Protein AF-A0A7C5S0D9-F1 (afdb_monomer)

Solvent-accessible surface area (backbone atoms only — not comparable to full-atom values): 4579 Å² total; per-residue (Å²): 136,90,85,86,86,92,84,77,69,87,90,76,47,63,47,61,52,55,40,50,51,49,52,51,42,38,74,70,74,43,91,74,85,87,80,76,87,56,95,80,59,56,40,56,21,88,77,40,94,78,68,47,63,68,87,49,74,64,56,59,53,55,70,68,58,80,124

Secondary structure (DSSP, 8-state):
---------TTSSHHHHHHHHHHHHHHTT--------STT--TTGGGSTTSPPPPPHHHHHHHT---

Radius of gyration: 13.67 Å; Cα contacts (8 Å, |Δi|>4): 43; chains: 1; bounding box: 29×29×40 Å

Sequence (67 aa):
MESIAFYGKGGIGKSFISANIS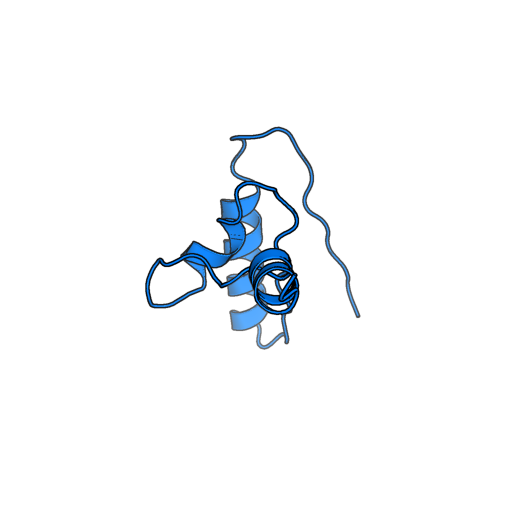YYLAKKKRRVLHIGCDPKHDSTILLLKENKPAMTVLDVIGDNITV

Foldseek 3Di:
DDDDDFDDDPPPCSLVVQQVVQVVCVVVVDDDDDDDPDPVQQSCLVVDPPSDRDQDPCNVVVVVPPD

Mean predicted aligned error: 5.01 Å

pLDDT: mean 89.48, std 11.0, range [49.31, 97.62]

Structure (mmCIF, N/CA/C/O backbone):
data_AF-A0A7C5S0D9-F1
#
_entry.id   AF-A0A7C5S0D9-F1
#
loop_
_atom_site.group_PDB
_atom_site.id
_atom_site.type_symbol
_atom_site.label_atom_id
_atom_site.label_alt_id
_atom_site.label_comp_id
_atom_site.label_asym_id
_atom_site.label_entity_id
_atom_site.label_seq_id
_atom_site.pdbx_PDB_ins_code
_atom_site.Cartn_x
_atom_site.Cartn_y
_atom_site.Cartn_z
_atom_site.occupancy
_atom_site.B_iso_or_equiv
_atom_site.auth_seq_id
_atom_site.a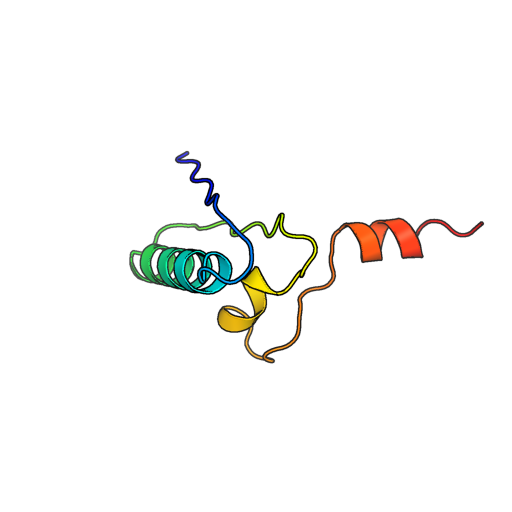uth_comp_id
_atom_site.auth_asym_id
_atom_site.auth_atom_id
_atom_site.pdbx_PDB_model_num
ATOM 1 N N . MET A 1 1 ? -18.363 11.295 -1.174 1.00 79.12 1 MET A N 1
ATOM 2 C CA . MET A 1 1 ? -17.200 10.384 -1.143 1.00 79.12 1 MET A CA 1
ATOM 3 C C . MET A 1 1 ? -15.963 11.252 -1.217 1.00 79.12 1 MET A C 1
ATOM 5 O O . MET A 1 1 ? -15.869 12.048 -2.140 1.00 79.12 1 MET A O 1
ATOM 9 N N . GLU A 1 2 ? -15.097 11.188 -0.211 1.00 93.12 2 GLU A N 1
ATOM 10 C CA . GLU A 1 2 ? -13.865 11.985 -0.169 1.00 93.12 2 GLU A CA 1
ATOM 11 C C . GLU A 1 2 ? -12.766 11.255 -0.948 1.00 93.12 2 GLU A C 1
ATOM 13 O O . GLU A 1 2 ? -12.627 10.039 -0.814 1.00 93.12 2 GLU A O 1
ATOM 18 N N . SER A 1 3 ? -12.011 11.989 -1.768 1.00 95.19 3 SER A N 1
ATOM 19 C CA . SER A 1 3 ? -10.889 11.458 -2.549 1.00 95.19 3 SER A CA 1
ATOM 20 C C . SER A 1 3 ? -9.617 12.192 -2.149 1.00 95.19 3 SER A C 1
ATOM 22 O O . SER A 1 3 ? -9.576 13.419 -2.189 1.00 95.19 3 SER A O 1
ATOM 24 N N . ILE A 1 4 ? -8.595 11.441 -1.743 1.00 96.19 4 ILE A N 1
ATOM 25 C CA . ILE A 1 4 ? -7.319 11.979 -1.265 1.00 96.19 4 ILE A CA 1
ATOM 26 C C . ILE A 1 4 ? -6.207 11.373 -2.115 1.00 96.19 4 ILE A C 1
ATOM 28 O O . ILE A 1 4 ? -6.134 10.153 -2.257 1.00 96.19 4 ILE A O 1
ATOM 32 N N . ALA A 1 5 ? -5.335 12.223 -2.651 1.00 96.81 5 ALA A N 1
ATOM 33 C CA . ALA A 1 5 ? -4.174 11.814 -3.427 1.00 96.81 5 ALA A CA 1
ATOM 34 C C . ALA A 1 5 ? -2.887 12.287 -2.739 1.00 96.81 5 ALA A C 1
ATOM 36 O O . ALA A 1 5 ? -2.794 13.423 -2.275 1.00 96.81 5 ALA A O 1
ATOM 37 N N . PHE A 1 6 ? -1.891 11.404 -2.675 1.00 95.94 6 PHE A N 1
ATOM 38 C CA . PHE A 1 6 ? -0.602 11.670 -2.040 1.00 95.94 6 PHE A CA 1
ATOM 39 C C . PHE A 1 6 ? 0.481 11.813 -3.111 1.00 95.94 6 PHE A C 1
ATOM 41 O O . PHE A 1 6 ? 0.798 10.850 -3.807 1.00 95.94 6 PHE A O 1
ATOM 48 N N . TYR A 1 7 ? 1.079 13.000 -3.209 1.00 95.62 7 TYR A N 1
ATOM 49 C CA . TYR A 1 7 ? 2.145 13.314 -4.165 1.00 95.62 7 TYR A CA 1
ATOM 50 C C . TYR A 1 7 ? 3.466 13.625 -3.460 1.00 95.62 7 TYR A C 1
ATOM 52 O O . TYR A 1 7 ? 3.510 13.895 -2.261 1.00 95.62 7 TYR A O 1
ATOM 60 N N . GLY A 1 8 ? 4.562 13.573 -4.216 1.00 94.88 8 GLY A N 1
ATOM 61 C CA . GLY A 1 8 ? 5.894 13.956 -3.748 1.00 94.88 8 GLY A CA 1
ATOM 62 C C . GLY A 1 8 ? 7.009 13.099 -4.347 1.00 94.88 8 GLY A C 1
ATOM 63 O O . GLY A 1 8 ? 6.767 12.088 -5.013 1.00 94.88 8 GLY A O 1
ATOM 64 N N . LYS A 1 9 ? 8.255 13.483 -4.068 1.00 94.75 9 LYS A N 1
ATOM 65 C CA . LYS A 1 9 ? 9.454 12.798 -4.569 1.00 94.75 9 LYS A CA 1
ATOM 66 C C . LYS A 1 9 ? 9.530 11.337 -4.091 1.00 94.75 9 LYS A C 1
ATOM 68 O O . LYS A 1 9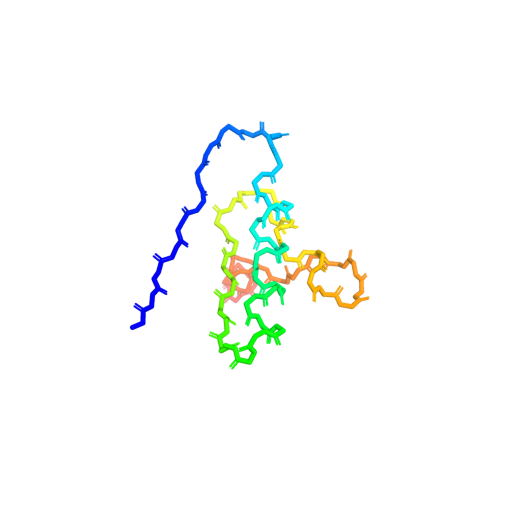 ? 8.959 10.959 -3.061 1.00 94.75 9 LYS A O 1
ATOM 73 N N . GLY A 1 10 ? 10.218 10.490 -4.856 1.00 93.44 10 GLY A N 1
ATOM 74 C CA . GLY A 1 10 ? 10.567 9.130 -4.434 1.00 93.44 10 GLY A CA 1
ATOM 75 C C . GLY A 1 10 ? 11.353 9.132 -3.116 1.00 93.44 10 GLY A C 1
ATOM 76 O O . GLY A 1 10 ? 12.146 10.036 -2.870 1.00 93.44 10 GLY A O 1
ATOM 77 N N . GLY A 1 11 ? 11.097 8.150 -2.249 1.00 93.00 11 GLY A N 1
ATOM 78 C CA . GLY A 1 11 ? 11.834 7.972 -0.988 1.00 93.00 11 GLY A CA 1
ATOM 79 C C . GLY A 1 11 ? 11.413 8.854 0.198 1.00 93.00 11 GLY A C 1
ATOM 80 O O . GLY A 1 11 ? 11.858 8.596 1.306 1.00 93.00 11 GLY A O 1
ATOM 81 N N . ILE A 1 12 ? 10.508 9.828 0.029 1.00 95.56 12 ILE A N 1
ATOM 82 C CA . ILE A 1 12 ? 10.045 10.723 1.121 1.00 95.56 12 ILE A CA 1
ATOM 83 C C . ILE A 1 12 ? 9.068 10.039 2.108 1.00 95.56 12 ILE A C 1
ATOM 85 O O . ILE A 1 12 ? 8.638 10.633 3.089 1.00 95.56 12 ILE A O 1
ATOM 89 N N . GLY A 1 13 ? 8.706 8.774 1.874 1.00 94.81 13 GLY A N 1
ATOM 90 C CA . GLY A 1 13 ? 7.804 8.032 2.768 1.00 94.81 13 GLY A CA 1
ATOM 91 C C . GLY A 1 13 ? 6.312 8.201 2.458 1.00 94.81 13 GLY A C 1
ATOM 92 O O . GLY A 1 13 ? 5.473 7.954 3.319 1.00 94.81 13 GLY A O 1
ATOM 93 N N . LYS A 1 14 ? 5.954 8.568 1.219 1.00 96.00 14 LYS A N 1
ATOM 94 C CA . LYS A 1 14 ? 4.550 8.700 0.776 1.00 96.00 14 LYS A CA 1
ATOM 95 C C . LYS A 1 14 ? 3.718 7.447 1.060 1.00 96.00 14 LYS A C 1
ATOM 97 O O . LYS A 1 14 ? 2.678 7.546 1.698 1.00 96.00 14 LYS A O 1
ATOM 102 N N . SER A 1 15 ? 4.213 6.283 0.633 1.00 95.00 15 SER A N 1
ATOM 103 C CA . SER A 1 15 ? 3.584 4.973 0.846 1.00 95.00 15 SER A CA 1
ATOM 104 C C . SER A 1 15 ? 3.386 4.656 2.330 1.00 95.00 15 SER A C 1
ATOM 106 O O . SER A 1 15 ? 2.349 4.139 2.731 1.00 95.00 15 SER A O 1
ATOM 108 N N . PHE A 1 16 ? 4.362 5.023 3.166 1.00 95.25 16 PHE A N 1
ATOM 109 C CA . PHE A 1 16 ? 4.291 4.812 4.609 1.00 95.25 16 PHE A CA 1
ATOM 110 C C . PHE A 1 16 ? 3.169 5.645 5.242 1.00 95.25 16 PHE A C 1
ATOM 112 O O . PHE A 1 16 ? 2.356 5.129 6.011 1.00 95.25 16 PHE A O 1
ATOM 119 N N . ILE A 1 17 ? 3.093 6.930 4.887 1.00 96.44 17 ILE A N 1
ATOM 120 C CA . ILE A 1 17 ? 2.081 7.853 5.408 1.00 96.44 17 ILE A CA 1
ATOM 121 C C . ILE A 1 17 ? 0.683 7.466 4.910 1.00 96.44 17 ILE A C 1
ATOM 123 O O . ILE A 1 17 ? -0.247 7.367 5.712 1.00 96.44 17 ILE A O 1
ATOM 127 N N . SER A 1 18 ? 0.520 7.205 3.610 1.00 96.69 18 SER A N 1
ATOM 128 C CA . SER A 1 18 ? -0.785 6.886 3.023 1.00 96.69 18 SER A CA 1
ATOM 129 C C . SER A 1 18 ? -1.367 5.577 3.568 1.00 96.69 18 SER A C 1
ATOM 131 O O . SER A 1 18 ? -2.568 5.516 3.856 1.00 96.69 18 SER A O 1
ATOM 133 N N . ALA A 1 19 ? -0.537 4.551 3.789 1.00 95.88 19 ALA A N 1
ATOM 134 C CA . ALA A 1 19 ? -0.954 3.304 4.427 1.00 95.88 19 ALA A CA 1
ATOM 135 C C . ALA A 1 19 ? -1.449 3.541 5.865 1.00 95.88 19 ALA A C 1
ATOM 137 O O . ALA A 1 19 ? -2.557 3.133 6.218 1.00 95.88 19 ALA A O 1
ATOM 138 N N . ASN A 1 20 ? -0.688 4.280 6.678 1.00 96.75 20 ASN A N 1
ATOM 139 C CA . ASN A 1 20 ? -1.071 4.579 8.062 1.00 96.75 20 ASN A CA 1
ATOM 140 C C . ASN A 1 20 ? -2.348 5.429 8.159 1.00 96.75 20 ASN A C 1
ATOM 142 O O . ASN A 1 20 ? -3.201 5.166 9.008 1.00 96.75 20 ASN A O 1
ATOM 146 N N . ILE A 1 21 ? -2.531 6.405 7.264 1.00 97.12 21 ILE A N 1
ATOM 147 C CA . ILE A 1 21 ? -3.777 7.183 7.187 1.00 97.12 21 ILE A CA 1
ATOM 148 C C . ILE A 1 21 ? -4.958 6.275 6.833 1.00 97.12 21 ILE A C 1
ATOM 150 O O . ILE A 1 21 ? -6.012 6.361 7.463 1.00 97.12 21 ILE A O 1
ATOM 154 N N . SER A 1 22 ? -4.776 5.365 5.874 1.00 96.81 22 SER A N 1
ATOM 155 C CA . SER A 1 22 ? -5.816 4.404 5.482 1.00 96.81 22 SER A CA 1
ATOM 156 C C . SER A 1 22 ? -6.222 3.509 6.659 1.00 96.81 22 SER A C 1
ATOM 158 O O . SER A 1 22 ? -7.412 3.351 6.937 1.00 96.81 22 SER A O 1
ATOM 160 N N . TYR A 1 23 ? -5.242 3.002 7.413 1.00 96.62 23 TYR A N 1
ATOM 161 C CA . TYR A 1 23 ? -5.464 2.226 8.634 1.00 96.62 23 TYR A CA 1
ATOM 162 C C . TYR A 1 23 ? -6.208 3.025 9.715 1.00 96.62 23 TYR A C 1
ATOM 164 O O . TYR A 1 23 ? -7.165 2.535 10.318 1.00 96.62 23 TYR A O 1
ATOM 172 N N . TYR A 1 24 ? -5.805 4.275 9.944 1.00 97.62 24 TYR A N 1
ATOM 173 C CA . TYR A 1 24 ? -6.448 5.154 10.918 1.00 97.62 24 TYR A CA 1
ATOM 174 C C . TYR A 1 24 ? -7.916 5.438 10.572 1.00 97.62 24 TYR A C 1
ATOM 176 O O . TYR A 1 24 ? -8.792 5.352 11.438 1.00 97.62 24 TYR A O 1
ATOM 184 N N . LEU A 1 25 ? -8.207 5.738 9.304 1.00 97.12 25 LEU A N 1
ATOM 185 C CA . LEU A 1 25 ? -9.573 5.959 8.827 1.00 97.12 25 LEU A CA 1
ATOM 186 C C . LEU A 1 25 ? -10.428 4.692 8.967 1.00 97.12 25 LEU A C 1
ATOM 188 O O . LEU A 1 25 ? -11.564 4.774 9.440 1.00 97.12 25 LEU A O 1
ATOM 192 N N . ALA A 1 26 ? -9.869 3.520 8.654 1.00 96.44 26 ALA A N 1
ATOM 193 C CA . ALA A 1 26 ? -10.538 2.240 8.875 1.00 96.44 26 ALA A CA 1
ATOM 194 C C . ALA A 1 26 ? -10.854 2.008 10.366 1.00 96.44 26 ALA A C 1
ATOM 196 O O . ALA A 1 26 ? -11.982 1.649 10.708 1.00 96.44 26 ALA A O 1
ATOM 197 N N . LYS A 1 27 ? -9.916 2.315 11.281 1.00 97.44 27 LYS A N 1
ATOM 198 C CA . LYS A 1 27 ? -10.157 2.281 12.740 1.00 97.44 27 LYS A CA 1
ATOM 199 C C . LYS A 1 27 ? -11.281 3.214 13.189 1.00 97.44 27 LYS A C 1
ATOM 201 O O . LYS A 1 27 ? -12.007 2.892 14.125 1.00 97.44 27 LYS A O 1
ATOM 206 N N . LYS A 1 28 ? -11.478 4.336 12.496 1.00 97.56 28 LYS A N 1
ATOM 207 C CA . LYS A 1 28 ? -12.613 5.251 12.696 1.00 97.56 28 LYS A CA 1
ATOM 208 C C . LYS A 1 28 ? -13.927 4.762 12.065 1.00 97.56 28 LYS A C 1
ATOM 210 O O . LYS A 1 28 ? -14.850 5.555 11.898 1.00 97.56 28 LYS A O 1
ATOM 215 N N . LYS A 1 29 ? -14.033 3.472 11.720 1.00 96.88 29 LYS A N 1
ATOM 216 C CA . LYS A 1 29 ? -15.205 2.848 11.081 1.00 96.88 29 LYS A CA 1
ATOM 217 C C . LYS A 1 29 ? -15.571 3.477 9.727 1.00 96.88 29 LYS A C 1
ATOM 219 O O . LYS A 1 29 ? -16.720 3.394 9.295 1.00 96.88 29 LYS A O 1
ATOM 224 N N . ARG A 1 30 ? -14.614 4.109 9.034 1.00 96.81 30 ARG A N 1
ATOM 225 C CA . ARG A 1 30 ? -14.795 4.543 7.641 1.00 96.81 30 ARG A CA 1
ATOM 226 C C . ARG A 1 30 ? -14.528 3.362 6.712 1.00 96.81 30 ARG A C 1
ATOM 228 O O . ARG A 1 30 ? -13.599 2.589 6.932 1.00 96.81 30 ARG A O 1
ATOM 235 N N . ARG A 1 31 ? -15.303 3.258 5.633 1.00 96.94 31 ARG A N 1
ATOM 236 C CA . ARG A 1 31 ? -14.946 2.402 4.496 1.00 96.94 31 ARG A CA 1
ATOM 237 C C . ARG A 1 31 ? -13.854 3.101 3.690 1.00 96.94 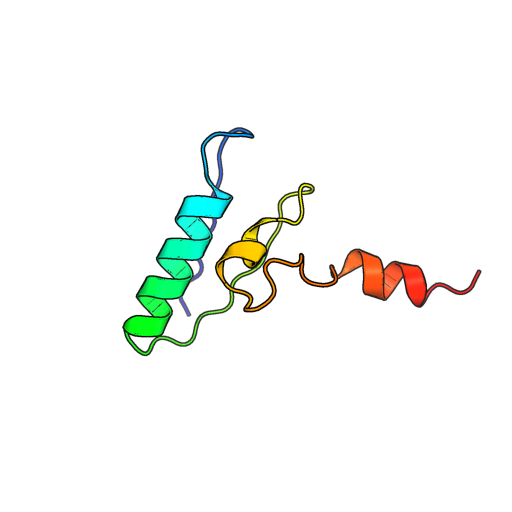31 ARG A C 1
ATOM 239 O O . ARG A 1 31 ? -14.077 4.216 3.229 1.00 96.94 31 ARG A O 1
ATOM 246 N N . VAL A 1 32 ? -12.704 2.454 3.534 1.00 96.62 32 VAL A N 1
ATOM 247 C CA . VAL A 1 32 ? -11.524 3.018 2.865 1.00 96.62 32 VAL A CA 1
ATOM 248 C C . VAL A 1 32 ? -11.138 2.131 1.690 1.00 96.62 32 VAL A C 1
ATOM 250 O O . VAL A 1 32 ? -11.065 0.914 1.836 1.00 96.62 32 VAL A O 1
ATOM 253 N N . LEU A 1 33 ? -10.872 2.752 0.544 1.00 96.56 33 LEU A N 1
ATOM 254 C CA . LEU A 1 33 ? -10.245 2.121 -0.611 1.00 96.56 33 LEU A CA 1
ATOM 255 C C . LEU A 1 33 ? -8.857 2.744 -0.782 1.00 96.56 33 LEU A C 1
ATOM 257 O O . LEU A 1 33 ? -8.749 3.940 -1.037 1.00 96.56 33 LEU A O 1
ATOM 261 N N . HIS A 1 34 ? -7.809 1.941 -0.607 1.00 95.94 34 HIS A N 1
ATOM 262 C CA . HIS A 1 34 ? -6.427 2.362 -0.821 1.00 95.94 34 HIS A CA 1
ATOM 263 C C . HIS A 1 34 ? -5.972 1.893 -2.204 1.00 95.94 34 HIS A C 1
ATOM 265 O O . HIS A 1 34 ? -5.986 0.694 -2.472 1.00 95.94 34 HIS A O 1
ATOM 271 N N . ILE A 1 35 ? -5.556 2.823 -3.062 1.00 95.44 35 ILE A N 1
ATOM 272 C CA . ILE A 1 35 ? -5.082 2.531 -4.420 1.00 95.44 35 ILE A CA 1
ATOM 273 C C . ILE A 1 35 ? -3.613 2.939 -4.517 1.00 95.44 35 ILE A C 1
ATOM 275 O O . ILE A 1 35 ? -3.266 4.090 -4.249 1.00 95.44 35 ILE A O 1
ATOM 279 N N . GLY A 1 36 ? -2.754 1.991 -4.890 1.00 94.19 36 GLY A N 1
ATOM 280 C CA . GLY A 1 36 ? -1.350 2.255 -5.190 1.00 94.19 36 GLY A CA 1
ATOM 281 C C . GLY A 1 36 ? -1.175 2.677 -6.648 1.00 94.19 36 GLY A C 1
ATOM 282 O O . GLY A 1 36 ? -1.528 1.919 -7.545 1.00 94.19 36 GLY A O 1
ATOM 283 N N . CYS A 1 37 ? -0.609 3.864 -6.875 1.00 93.81 37 CYS A N 1
ATOM 284 C CA . CYS A 1 37 ? -0.327 4.403 -8.217 1.00 93.81 37 CYS A CA 1
ATOM 285 C C . CYS A 1 37 ? 1.175 4.631 -8.471 1.00 93.81 37 CYS A C 1
ATOM 287 O O . CYS A 1 37 ? 1.543 5.258 -9.460 1.00 93.81 37 CYS A O 1
ATOM 289 N N . ASP A 1 38 ? 2.042 4.188 -7.556 1.00 91.50 38 ASP A N 1
ATOM 290 C CA . ASP A 1 38 ? 3.496 4.325 -7.678 1.00 91.50 38 ASP A CA 1
ATOM 291 C C . ASP A 1 38 ? 4.084 3.049 -8.315 1.00 91.50 38 ASP A C 1
ATOM 293 O O . ASP A 1 38 ? 3.696 1.950 -7.900 1.00 91.50 38 ASP A O 1
ATOM 297 N N . PRO A 1 39 ? 5.012 3.161 -9.288 1.00 88.50 39 PRO A N 1
ATOM 29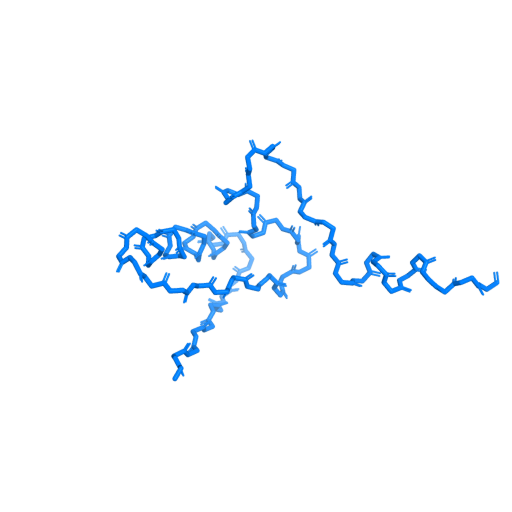8 C CA . PRO A 1 39 ? 5.604 2.011 -9.979 1.00 88.50 39 PRO A CA 1
ATOM 299 C C . PRO A 1 39 ? 6.424 1.093 -9.059 1.00 88.50 39 PRO A C 1
ATOM 301 O O . PRO A 1 39 ? 6.827 0.012 -9.469 1.00 88.50 39 PRO A O 1
ATOM 304 N N . LYS A 1 40 ? 6.688 1.494 -7.808 1.00 88.69 40 LYS A N 1
ATOM 305 C CA . LYS A 1 40 ? 7.303 0.622 -6.804 1.00 88.69 40 LYS A CA 1
ATOM 306 C C . LYS A 1 40 ? 6.351 -0.467 -6.285 1.00 88.69 40 LYS A C 1
ATOM 308 O O . LYS A 1 40 ? 6.821 -1.452 -5.725 1.00 88.69 40 LYS A O 1
ATOM 313 N N . HIS A 1 41 ? 5.035 -0.296 -6.447 1.00 88.19 41 HIS A N 1
ATOM 314 C CA . HIS A 1 41 ? 3.998 -1.284 -6.103 1.00 88.19 41 HIS A CA 1
ATOM 315 C C . HIS A 1 41 ? 3.994 -1.779 -4.638 1.00 88.19 41 HIS A C 1
ATOM 317 O O . HIS A 1 41 ? 3.437 -2.829 -4.328 1.00 88.19 41 HIS A O 1
ATOM 323 N N . ASP A 1 42 ? 4.562 -1.009 -3.705 1.00 89.12 42 ASP A N 1
ATOM 324 C CA . ASP A 1 42 ? 4.757 -1.415 -2.306 1.00 89.12 42 ASP A CA 1
ATOM 325 C C . ASP A 1 42 ? 3.829 -0.705 -1.302 1.00 89.12 42 ASP A C 1
ATOM 327 O O . ASP A 1 42 ? 3.924 -0.928 -0.093 1.00 89.12 42 ASP A O 1
ATOM 331 N N . SER A 1 43 ? 2.909 0.147 -1.771 1.00 90.75 43 SER A N 1
ATOM 332 C CA . SER A 1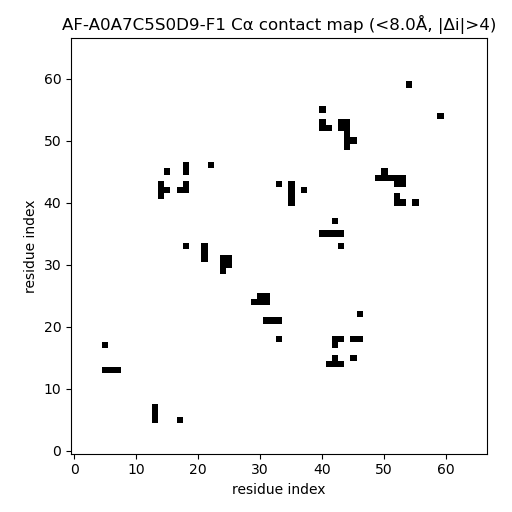 43 ? 2.117 1.013 -0.885 1.00 90.75 43 SER A CA 1
ATOM 333 C C . SER A 1 43 ? 1.121 0.269 0.005 1.00 90.75 43 SER A C 1
ATOM 335 O O . SER A 1 43 ? 0.753 0.771 1.066 1.00 90.75 43 SER A O 1
ATOM 337 N N . THR A 1 44 ? 0.707 -0.934 -0.392 1.00 92.06 44 THR A N 1
ATOM 338 C CA . THR A 1 44 ? -0.257 -1.763 0.343 1.00 92.06 44 THR A CA 1
ATOM 339 C C . THR A 1 44 ? 0.394 -2.771 1.283 1.00 92.06 44 THR A C 1
ATOM 341 O O . THR A 1 44 ? -0.315 -3.334 2.112 1.00 92.06 44 THR A O 1
ATOM 344 N N . ILE A 1 45 ? 1.717 -2.977 1.219 1.00 91.69 45 ILE A N 1
ATOM 345 C CA . ILE A 1 45 ? 2.412 -4.044 1.965 1.00 91.69 45 ILE A CA 1
ATOM 346 C C . ILE A 1 45 ? 2.129 -3.956 3.469 1.00 91.69 45 ILE A C 1
ATOM 348 O O . ILE A 1 45 ? 1.812 -4.962 4.094 1.00 91.69 45 ILE A O 1
ATOM 352 N N . LEU A 1 46 ? 2.144 -2.742 4.032 1.00 91.56 46 LEU A N 1
ATOM 353 C CA . LEU A 1 46 ? 1.889 -2.497 5.459 1.00 91.56 46 LEU A CA 1
ATOM 354 C C . LEU A 1 46 ? 0.443 -2.788 5.899 1.00 91.56 46 LEU A C 1
ATOM 356 O O . LEU A 1 46 ? 0.172 -2.882 7.094 1.00 9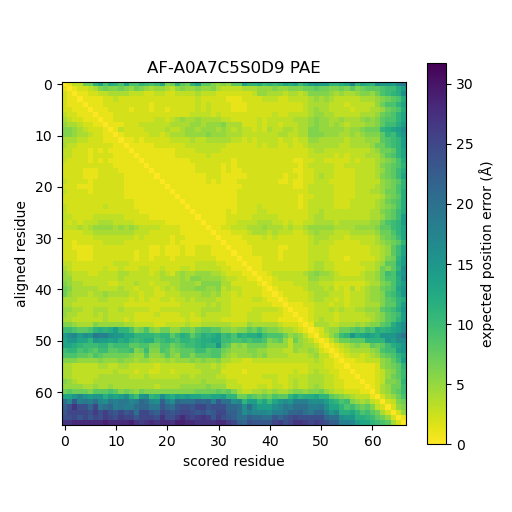1.56 46 LEU A O 1
ATOM 360 N N . LEU A 1 47 ? -0.497 -2.877 4.956 1.00 92.44 47 LEU A N 1
ATOM 361 C CA . LEU A 1 47 ? -1.913 -3.142 5.221 1.00 92.44 47 LEU A CA 1
ATOM 362 C C . LEU A 1 47 ? -2.275 -4.625 5.066 1.00 92.44 47 LEU A C 1
ATOM 364 O O . LEU A 1 47 ? -3.364 -5.032 5.474 1.00 92.44 47 LEU A O 1
ATOM 368 N N . LEU A 1 48 ? -1.391 -5.430 4.473 1.00 89.69 48 LEU A N 1
ATOM 369 C CA . LEU A 1 48 ? -1.633 -6.835 4.161 1.00 89.69 48 LEU A CA 1
ATOM 370 C C . LEU A 1 48 ? -0.959 -7.740 5.195 1.00 89.69 48 LEU A C 1
ATOM 372 O O . LEU A 1 48 ? 0.156 -7.491 5.639 1.00 89.69 48 LEU A O 1
ATOM 376 N N . LYS A 1 49 ? -1.633 -8.833 5.568 1.00 79.62 49 LYS A N 1
ATOM 377 C CA . LYS A 1 49 ? -1.172 -9.737 6.639 1.00 79.62 49 LYS A CA 1
ATOM 378 C C . LYS A 1 49 ? 0.162 -10.429 6.346 1.00 79.62 49 LYS A C 1
ATOM 380 O O . LYS A 1 49 ? 0.867 -10.782 7.283 1.00 79.62 49 LYS A O 1
ATOM 385 N N . GLU A 1 50 ? 0.493 -10.650 5.077 1.00 77.69 50 GLU A N 1
ATOM 386 C CA . GLU A 1 50 ? 1.648 -11.468 4.686 1.00 77.69 50 GLU A CA 1
ATOM 387 C C . GLU A 1 50 ? 2.914 -10.660 4.370 1.00 77.69 50 GLU A C 1
ATOM 389 O O . GLU A 1 50 ? 3.902 -11.253 3.953 1.00 77.69 50 GLU A O 1
ATOM 394 N N . ASN A 1 51 ? 2.913 -9.327 4.538 1.00 74.94 51 ASN A N 1
ATOM 395 C CA . ASN A 1 51 ? 4.002 -8.447 4.074 1.00 74.94 51 ASN A CA 1
ATOM 396 C C . ASN A 1 51 ? 4.420 -8.711 2.612 1.00 74.94 51 ASN A C 1
ATOM 398 O O . ASN A 1 51 ? 5.561 -8.468 2.218 1.00 74.94 51 ASN A O 1
ATOM 402 N N . LYS A 1 52 ? 3.490 -9.212 1.798 1.00 77.62 52 LYS A N 1
ATOM 403 C CA . LYS A 1 52 ? 3.684 -9.447 0.370 1.00 77.62 52 LYS A CA 1
ATOM 404 C C . LYS A 1 52 ? 3.003 -8.333 -0.420 1.00 77.62 52 LYS A C 1
ATOM 406 O O . LYS A 1 52 ? 1.945 -7.859 0.009 1.00 77.62 52 LYS A O 1
ATOM 411 N N . PRO A 1 53 ? 3.581 -7.916 -1.556 1.00 79.56 53 PRO A N 1
ATOM 412 C CA . PRO A 1 53 ? 2.895 -7.020 -2.471 1.00 79.56 53 PRO A CA 1
ATOM 413 C C . PRO A 1 53 ? 1.594 -7.669 -2.952 1.00 79.56 53 PRO A C 1
ATOM 415 O O . PRO A 1 53 ? 1.529 -8.880 -3.177 1.00 79.56 53 PRO A O 1
ATOM 418 N N . ALA A 1 54 ? 0.546 -6.857 -3.079 1.00 84.75 54 ALA A N 1
ATOM 419 C CA . ALA A 1 54 ? -0.658 -7.292 -3.769 1.00 84.75 54 ALA A CA 1
ATOM 420 C C . ALA A 1 54 ? -0.344 -7.500 -5.254 1.00 84.75 54 ALA A C 1
ATOM 422 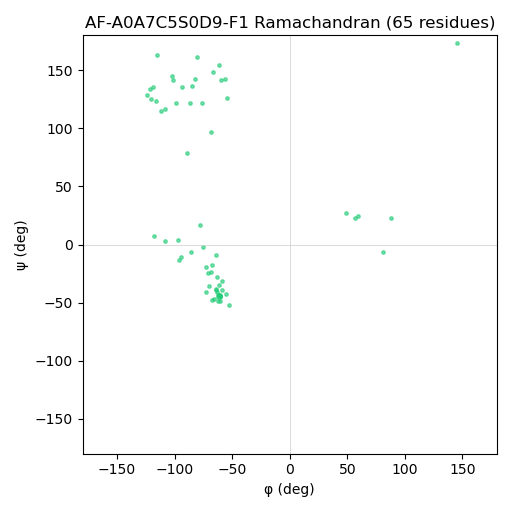O O . ALA A 1 54 ? 0.458 -6.759 -5.821 1.00 84.75 54 ALA A O 1
ATOM 423 N N . MET A 1 55 ? -1.032 -8.455 -5.877 1.00 89.00 55 MET A N 1
ATOM 424 C CA . MET A 1 55 ? -1.078 -8.560 -7.333 1.00 89.00 55 MET A CA 1
ATOM 425 C C . MET A 1 55 ? -1.550 -7.221 -7.913 1.00 89.00 55 MET A C 1
ATOM 427 O O . MET A 1 55 ? -2.573 -6.677 -7.480 1.00 89.00 55 MET A O 1
ATOM 431 N N . THR A 1 56 ? -0.781 -6.659 -8.842 1.00 92.06 56 THR A N 1
ATOM 432 C CA . THR A 1 56 ? -1.118 -5.381 -9.464 1.00 92.06 56 THR A CA 1
ATOM 433 C C . THR A 1 56 ? -2.149 -5.581 -10.568 1.00 92.06 56 THR A C 1
ATOM 435 O O . THR A 1 56 ? -2.339 -6.673 -11.099 1.00 92.06 56 THR A O 1
ATOM 438 N N . VAL A 1 57 ? -2.818 -4.495 -10.955 1.00 91.81 57 VAL A N 1
ATOM 439 C CA . VAL A 1 57 ? -3.743 -4.522 -12.097 1.00 91.81 57 VAL A CA 1
ATOM 440 C C . VAL A 1 57 ? -3.009 -4.888 -13.392 1.00 91.81 57 VAL A C 1
ATOM 442 O O . VAL A 1 57 ? -3.576 -5.571 -14.239 1.00 91.81 57 VAL A O 1
ATOM 445 N N . LEU A 1 58 ? -1.752 -4.460 -13.538 1.00 90.62 58 LEU A N 1
ATOM 446 C CA . LEU A 1 58 ? -0.950 -4.770 -14.719 1.00 90.62 58 LEU A CA 1
ATOM 447 C C . LEU A 1 58 ? -0.566 -6.248 -14.777 1.00 90.62 58 LEU A C 1
ATOM 449 O O . LEU A 1 58 ? -0.597 -6.798 -15.870 1.00 90.62 58 LEU A O 1
ATOM 453 N N . ASP A 1 59 ? -0.295 -6.891 -13.637 1.00 90.25 59 ASP A N 1
ATOM 454 C CA . ASP A 1 59 ? -0.035 -8.338 -13.592 1.00 90.25 59 ASP A CA 1
ATOM 455 C C . ASP A 1 59 ? -1.256 -9.114 -14.107 1.00 90.25 59 ASP A C 1
ATOM 457 O O . ASP A 1 59 ? -1.149 -9.928 -15.017 1.00 90.25 59 ASP A O 1
ATOM 461 N N . VAL A 1 60 ? -2.454 -8.774 -13.610 1.00 89.81 60 VAL A N 1
ATOM 462 C CA . VAL A 1 60 ? -3.710 -9.418 -14.037 1.00 89.81 60 VAL A CA 1
ATOM 463 C C . VAL A 1 60 ? -3.961 -9.227 -15.530 1.00 89.81 60 VAL A C 1
ATOM 465 O O . VAL A 1 60 ? -4.390 -10.154 -16.211 1.00 89.81 60 VAL A O 1
ATOM 468 N N . ILE A 1 61 ? -3.756 -8.017 -16.052 1.00 90.62 61 ILE A N 1
ATOM 469 C CA . ILE A 1 61 ? -4.014 -7.738 -17.468 1.00 90.62 61 ILE A CA 1
ATOM 470 C C . ILE A 1 61 ? -2.945 -8.399 -18.347 1.00 90.62 61 ILE A C 1
ATOM 472 O O . ILE A 1 61 ? -3.294 -8.961 -19.380 1.00 90.62 61 ILE A O 1
ATOM 476 N N . GLY A 1 62 ? -1.676 -8.365 -17.933 1.00 80.81 62 GLY A N 1
ATOM 477 C CA . GLY A 1 62 ? -0.560 -8.982 -18.647 1.00 80.81 62 GLY A CA 1
ATOM 478 C C . GLY A 1 62 ? -0.707 -10.497 -18.778 1.00 80.81 62 GLY A C 1
ATOM 479 O O . GLY A 1 62 ? -0.539 -11.020 -19.873 1.00 80.81 62 GLY A O 1
ATOM 480 N N . ASP A 1 63 ? -1.119 -11.181 -17.708 1.00 63.75 63 ASP A N 1
ATOM 481 C CA . ASP A 1 63 ? -1.307 -12.639 -17.702 1.00 63.75 63 ASP A CA 1
ATOM 482 C C . ASP A 1 63 ? -2.522 -13.099 -18.533 1.00 63.75 63 ASP A C 1
ATOM 484 O O . ASP A 1 63 ? -2.562 -14.231 -19.015 1.00 63.75 63 ASP A O 1
ATOM 488 N N . ASN A 1 64 ? -3.519 -12.228 -18.736 1.00 57.62 64 ASN A N 1
ATOM 489 C CA . ASN A 1 64 ? -4.686 -12.516 -19.581 1.00 57.62 64 ASN A CA 1
ATOM 490 C C . ASN A 1 64 ? -4.456 -12.209 -21.070 1.00 57.62 64 ASN A C 1
ATOM 492 O O . ASN A 1 64 ? -5.303 -12.544 -21.901 1.00 57.62 64 ASN A O 1
ATOM 496 N N . ILE A 1 65 ? -3.323 -11.601 -21.429 1.00 57.97 65 ILE A N 1
ATOM 497 C CA . ILE A 1 65 ?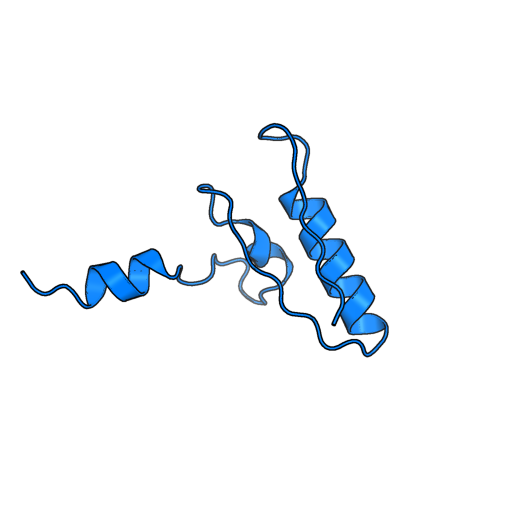 -2.898 -11.445 -22.819 1.00 57.97 65 ILE A CA 1
ATOM 498 C C . ILE A 1 65 ? -2.065 -12.679 -23.181 1.00 57.97 65 ILE A C 1
ATOM 500 O O . ILE A 1 65 ? -0.839 -12.665 -23.195 1.00 57.97 65 ILE A O 1
ATOM 504 N N . THR A 1 66 ? -2.762 -13.778 -23.469 1.00 49.31 66 THR A N 1
ATOM 505 C CA . THR A 1 66 ? -2.185 -14.884 -24.241 1.00 49.31 66 THR A CA 1
ATOM 506 C C . THR A 1 66 ? -1.982 -14.378 -25.669 1.00 49.31 66 THR A C 1
ATOM 508 O O . THR A 1 66 ? -2.930 -14.312 -26.450 1.00 49.31 66 THR A O 1
ATOM 511 N N . VAL A 1 67 ? -0.758 -13.933 -25.969 1.00 52.62 67 VAL A N 1
ATOM 512 C CA . VAL A 1 67 ? -0.257 -13.781 -27.346 1.00 52.62 67 VAL A CA 1
ATOM 513 C C . VAL A 1 67 ? 0.242 -15.132 -27.831 1.00 52.62 67 VAL A C 1
ATOM 515 O O . VAL A 1 67 ? 0.941 -15.803 -27.038 1.00 52.62 67 VAL A O 1
#